Protein AF-A0A2E8E8X9-F1 (afdb_monomer)

Radius of gyration: 25.95 Å; Cα contacts (8 Å, |Δi|>4): 52; chains: 1; bounding box: 85×26×37 Å

Mean predicted aligned error: 13.14 Å

Sequence (82 aa):
MSNSSLDPADKTPRAASTRSPVTDDAVRAVRVLIDAYRLSAESRDIDVILRGILDGLAQLVAYDAAGVYVLGRSSRRVRHWR

Solvent-accessible surface area (backbone atoms only — not comparable to full-atom values): 5437 Å² total; per-residue (Å²): 136,89,80,89,81,79,86,82,72,94,70,71,77,72,75,75,81,75,72,73,77,86,46,73,65,56,55,49,52,53,49,38,50,51,52,38,50,48,39,57,73,74,49,90,50,63,69,62,34,54,48,51,41,51,61,38,47,58,76,75,45,99,57,99,74,72,71,50,78,49,74,47,94,91,41,103,52,74,46,79,50,115

Secondary structure (DSSP, 8-state):
-------------------PPPPHHHHHHHHHHHHHHHHHHH---HHHHHHHHHHHHHTT---S---EEEE-TT-S-EEEE-

pLDDT: mean 77.5, std 16.29, range [35.16, 93.38]

Structure (mmCIF, N/CA/C/O backbone):
data_AF-A0A2E8E8X9-F1
#
_entry.id   AF-A0A2E8E8X9-F1
#
loop_
_atom_site.group_PDB
_atom_site.id
_atom_site.type_symbol
_atom_site.label_atom_id
_atom_site.label_alt_id
_atom_site.label_comp_id
_atom_site.label_asym_id
_atom_site.label_entity_id
_atom_site.label_seq_id
_atom_site.pdbx_PDB_ins_code
_atom_site.Cartn_x
_atom_site.Cartn_y
_atom_site.Cartn_z
_atom_site.occupancy
_atom_site.B_iso_or_equiv
_atom_site.auth_seq_id
_atom_site.auth_comp_id
_atom_site.auth_asym_id
_atom_site.auth_atom_id
_atom_site.pdbx_PDB_model_num
ATOM 1 N N . MET A 1 1 ? 76.525 10.230 -11.174 1.00 41.12 1 MET A N 1
ATOM 2 C CA . MET A 1 1 ? 75.355 11.123 -11.076 1.00 41.12 1 MET A CA 1
ATOM 3 C C . MET A 1 1 ? 74.121 10.256 -11.216 1.00 41.12 1 MET A C 1
ATOM 5 O O . MET A 1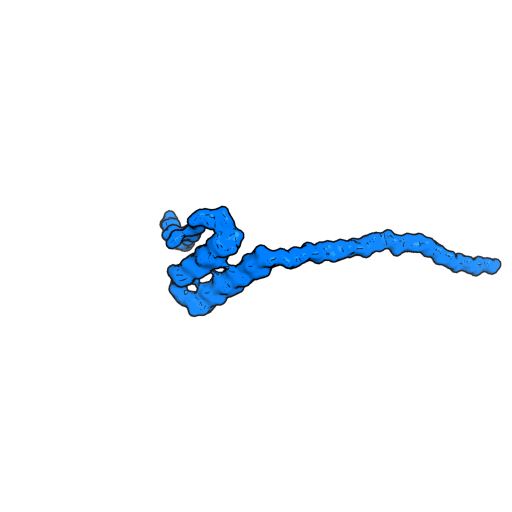 1 ? 73.831 9.793 -12.310 1.00 41.12 1 MET A O 1
ATOM 9 N N . SER A 1 2 ? 73.497 9.934 -10.087 1.00 42.22 2 SER A N 1
ATOM 10 C CA . SER A 1 2 ? 72.219 9.229 -10.033 1.00 42.22 2 SER A CA 1
ATOM 11 C C . SER A 1 2 ? 71.116 10.206 -10.406 1.00 42.22 2 SER A C 1
ATOM 13 O O . SER A 1 2 ? 71.095 11.290 -9.839 1.00 42.22 2 SER A O 1
ATOM 15 N N . ASN A 1 3 ? 70.213 9.821 -11.302 1.00 35.16 3 ASN A N 1
ATOM 16 C CA . ASN A 1 3 ? 68.863 10.373 -11.343 1.00 35.16 3 ASN A CA 1
ATOM 17 C C . ASN A 1 3 ? 67.907 9.237 -11.710 1.00 35.16 3 ASN A C 1
ATOM 19 O O . ASN A 1 3 ? 67.770 8.859 -12.872 1.00 35.16 3 ASN A O 1
ATOM 23 N N . SER A 1 4 ? 67.294 8.677 -10.668 1.00 46.44 4 SER A N 1
ATOM 24 C CA . SER A 1 4 ? 66.081 7.871 -10.739 1.00 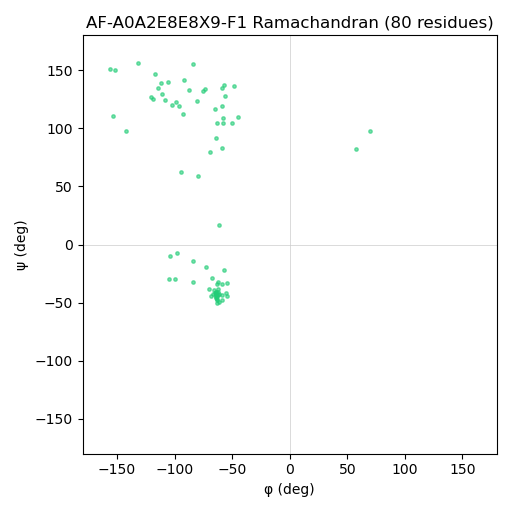46.44 4 SER A CA 1
ATOM 25 C C . SER A 1 4 ? 64.973 8.685 -11.397 1.00 46.44 4 SER A C 1
ATOM 27 O O . SER A 1 4 ? 64.794 9.852 -11.052 1.00 46.44 4 SER A O 1
ATOM 29 N N . SER A 1 5 ? 64.199 8.085 -12.299 1.00 43.09 5 SER A N 1
ATOM 30 C CA . SER A 1 5 ? 62.951 8.703 -12.737 1.00 43.09 5 SER A CA 1
ATOM 31 C C . SER A 1 5 ? 61.940 7.662 -13.210 1.00 43.09 5 SER A C 1
ATOM 33 O O . SER A 1 5 ? 62.109 7.054 -14.262 1.00 43.09 5 SER A O 1
ATOM 35 N N . LEU A 1 6 ? 60.897 7.547 -12.382 1.00 45.44 6 LEU A N 1
ATOM 36 C CA . LEU A 1 6 ? 59.512 7.162 -12.665 1.00 45.44 6 LEU A CA 1
ATOM 37 C C . LEU A 1 6 ? 59.223 5.700 -13.049 1.00 45.44 6 LEU A C 1
ATOM 39 O O . LEU A 1 6 ? 59.269 5.306 -14.211 1.00 45.44 6 LEU A O 1
ATOM 43 N N . ASP A 1 7 ? 58.797 4.948 -12.027 1.00 51.91 7 ASP A N 1
ATOM 44 C CA . ASP A 1 7 ? 58.001 3.725 -12.139 1.00 51.91 7 ASP A CA 1
ATOM 45 C C . ASP A 1 7 ? 56.789 3.922 -13.068 1.00 51.91 7 ASP A C 1
ATOM 47 O O . ASP A 1 7 ? 56.083 4.936 -12.970 1.00 51.91 7 ASP A O 1
ATOM 51 N N . PRO A 1 8 ? 56.491 2.959 -13.957 1.00 47.19 8 PRO A N 1
ATOM 52 C CA . PRO A 1 8 ? 55.331 3.042 -14.812 1.00 47.19 8 PRO A CA 1
ATOM 53 C C . PRO A 1 8 ? 54.088 2.610 -14.034 1.00 4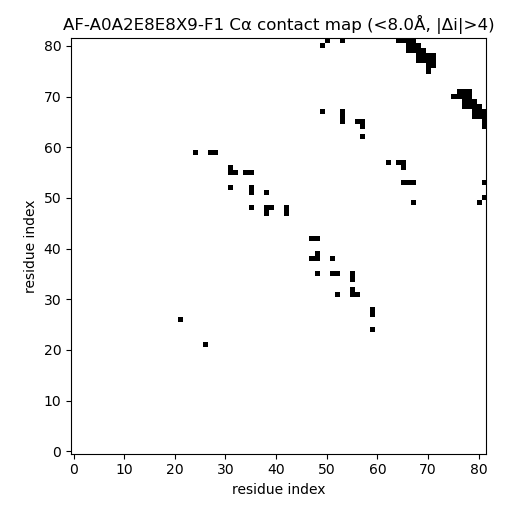7.19 8 PRO A C 1
ATOM 55 O O . PRO A 1 8 ? 53.972 1.480 -13.575 1.00 47.19 8 PRO A O 1
ATOM 58 N N . ALA A 1 9 ? 53.113 3.513 -14.0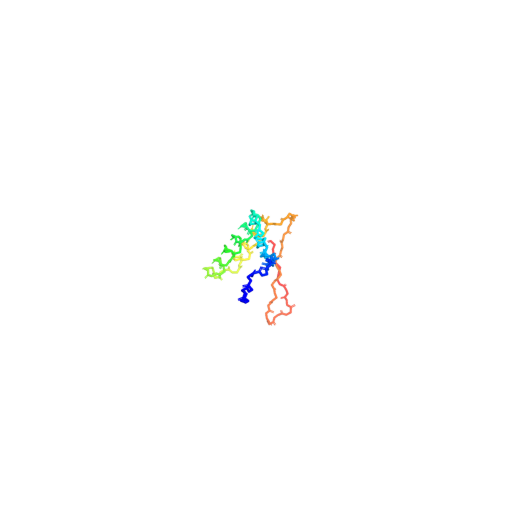09 1.00 49.66 9 ALA A N 1
ATOM 59 C CA . ALA A 1 9 ? 51.696 3.183 -13.981 1.00 49.66 9 ALA A CA 1
ATOM 60 C C . ALA A 1 9 ? 51.234 2.298 -12.808 1.00 49.66 9 ALA A C 1
ATOM 62 O O . ALA A 1 9 ? 50.902 1.123 -12.977 1.00 49.66 9 ALA A O 1
ATOM 63 N N . ASP A 1 10 ? 51.010 2.943 -11.661 1.00 46.25 10 ASP A N 1
ATOM 64 C CA . ASP A 1 10 ? 49.874 2.602 -10.804 1.00 46.25 10 ASP A CA 1
ATOM 65 C C . ASP A 1 10 ? 48.579 2.791 -11.617 1.00 46.25 10 ASP A C 1
ATOM 67 O O . ASP A 1 10 ? 47.947 3.848 -11.650 1.00 46.25 10 ASP A O 1
ATOM 71 N N . LYS A 1 11 ? 48.238 1.766 -12.397 1.00 55.97 11 LYS A N 1
ATOM 72 C CA . LYS A 1 11 ? 46.949 1.614 -13.063 1.00 55.97 11 LYS A CA 1
ATOM 73 C C . LYS A 1 11 ? 46.083 0.763 -12.148 1.00 5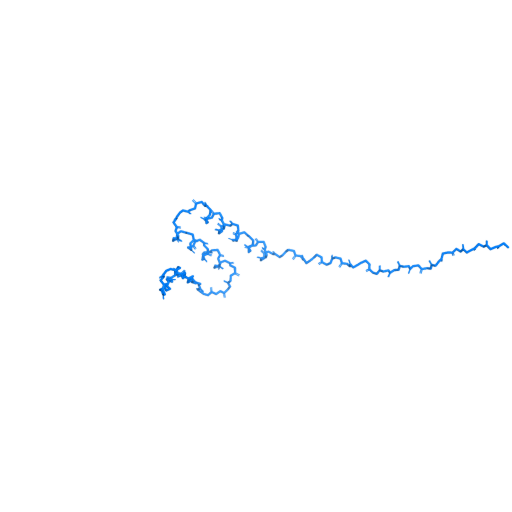5.97 11 LYS A C 1
ATOM 75 O O . LYS A 1 11 ? 45.655 -0.330 -12.510 1.00 55.97 11 LYS A O 1
ATOM 80 N N . THR A 1 12 ? 45.802 1.265 -10.950 1.00 54.69 12 THR A N 1
ATOM 81 C CA . THR A 1 12 ? 44.625 0.797 -10.228 1.00 54.69 12 THR A CA 1
ATOM 82 C C . THR A 1 12 ? 43.427 1.086 -11.140 1.00 54.69 12 THR A C 1
ATOM 84 O O . THR A 1 12 ? 43.214 2.245 -11.515 1.00 54.69 12 THR A O 1
ATOM 87 N N . PRO A 1 13 ? 42.649 0.079 -11.582 1.00 51.94 13 PRO A N 1
ATOM 88 C CA . PRO A 1 13 ? 41.425 0.356 -12.306 1.00 51.94 13 PRO A CA 1
ATOM 89 C C . PRO A 1 13 ? 40.527 1.108 -11.331 1.00 51.94 13 PRO A C 1
ATOM 91 O O . PRO A 1 13 ? 40.006 0.530 -10.379 1.00 51.94 13 PRO A O 1
ATOM 94 N N . ARG A 1 14 ? 40.406 2.425 -11.535 1.00 52.00 14 ARG A N 1
ATOM 95 C CA . ARG A 1 14 ? 39.419 3.275 -10.874 1.00 52.00 14 ARG A CA 1
ATOM 96 C C . ARG A 1 14 ? 38.098 2.555 -11.061 1.00 52.00 14 ARG A C 1
ATOM 98 O O . ARG A 1 14 ? 37.614 2.511 -12.190 1.00 52.00 14 ARG A O 1
ATOM 105 N N . ALA A 1 15 ? 37.608 1.921 -9.992 1.00 57.41 15 ALA A N 1
ATOM 106 C CA . ALA A 1 15 ? 36.400 1.118 -10.009 1.00 57.41 15 ALA A CA 1
ATOM 107 C C . ALA A 1 15 ? 35.354 1.918 -10.776 1.00 57.41 15 ALA A C 1
ATOM 109 O O . ALA A 1 15 ? 34.968 3.010 -10.346 1.00 57.41 15 ALA A O 1
ATOM 110 N N . ALA A 1 16 ? 35.022 1.446 -11.978 1.00 56.31 16 ALA A N 1
ATOM 111 C CA . ALA A 1 16 ? 34.012 2.076 -12.792 1.00 56.31 16 ALA A CA 1
ATOM 112 C C . ALA A 1 16 ? 32.769 2.061 -11.915 1.00 56.31 16 ALA A C 1
ATOM 114 O O . ALA A 1 16 ? 32.256 0.995 -11.583 1.00 56.31 16 ALA A O 1
ATOM 115 N N . SER A 1 17 ? 32.367 3.237 -11.436 1.00 60.97 17 SER A N 1
ATOM 116 C CA . SER A 1 17 ? 31.127 3.388 -10.700 1.00 60.97 17 SER A CA 1
ATOM 117 C C . SER A 1 17 ? 30.035 3.047 -11.699 1.00 60.97 17 SER A C 1
ATOM 119 O O . SER A 1 17 ? 29.609 3.886 -12.491 1.00 60.97 17 SER A O 1
ATOM 121 N N . THR A 1 18 ? 29.646 1.778 -11.726 1.00 56.22 18 THR A N 1
ATOM 122 C CA . THR A 1 18 ? 28.476 1.297 -12.436 1.00 56.22 18 THR A CA 1
ATOM 123 C C . THR A 1 18 ? 27.287 1.860 -11.682 1.00 56.22 18 THR A C 1
ATOM 125 O O . THR A 1 18 ? 26.698 1.199 -10.827 1.00 56.22 18 THR A O 1
ATOM 128 N N . ARG A 1 19 ? 26.973 3.136 -11.934 1.00 59.62 19 ARG A N 1
ATOM 129 C CA . ARG A 1 19 ? 25.663 3.682 -11.601 1.00 59.62 19 ARG A CA 1
ATOM 130 C C . ARG A 1 19 ? 24.670 2.820 -12.358 1.00 59.62 19 ARG A C 1
ATOM 132 O O . ARG A 1 19 ? 24.583 2.914 -13.579 1.00 59.62 19 ARG A O 1
ATOM 139 N N . SER A 1 20 ? 23.990 1.941 -11.629 1.00 65.62 20 SER A N 1
ATOM 140 C CA . SER A 1 20 ? 22.871 1.200 -12.188 1.00 65.62 20 SER A CA 1
ATOM 141 C C . SER A 1 20 ? 21.872 2.232 -12.714 1.00 65.62 20 SER A C 1
ATOM 143 O O . SER A 1 20 ? 21.567 3.182 -11.979 1.00 65.62 20 SER A O 1
ATOM 145 N N . PRO A 1 21 ? 21.429 2.136 -13.977 1.00 76.81 21 PRO A N 1
ATOM 146 C CA . PRO A 1 21 ? 20.477 3.090 -14.516 1.00 76.81 21 PRO A CA 1
ATOM 147 C C . PRO A 1 21 ? 19.209 3.062 -13.662 1.00 76.81 21 PRO A C 1
ATOM 149 O O . PRO A 1 21 ? 18.713 1.997 -13.294 1.00 76.81 21 PRO A O 1
ATOM 152 N N . VAL A 1 22 ? 18.702 4.246 -13.318 1.00 82.06 22 VAL A N 1
ATOM 153 C CA . VAL A 1 22 ? 17.389 4.366 -12.683 1.00 82.06 22 VAL A CA 1
ATOM 154 C C . VAL A 1 22 ? 16.363 3.897 -13.709 1.00 82.06 22 VAL A C 1
ATOM 156 O O . VAL A 1 22 ? 16.257 4.486 -14.782 1.00 82.06 22 VAL A O 1
ATOM 159 N N . THR A 1 23 ? 15.655 2.816 -13.398 1.00 87.44 23 THR A N 1
ATOM 160 C CA . THR A 1 23 ? 14.614 2.262 -14.266 1.00 87.44 23 THR A CA 1
ATOM 161 C C . THR A 1 23 ? 13.288 2.981 -14.038 1.00 87.44 23 THR A C 1
ATOM 163 O O . THR A 1 23 ? 13.033 3.508 -12.951 1.00 87.44 23 THR A O 1
ATOM 166 N N . ASP A 1 24 ? 12.409 2.967 -15.039 1.00 87.19 24 ASP A N 1
ATOM 167 C CA . ASP A 1 24 ? 11.056 3.522 -14.909 1.00 87.19 24 ASP A CA 1
ATOM 168 C C . ASP A 1 24 ? 10.265 2.845 -13.782 1.00 87.19 24 ASP A C 1
ATOM 170 O O . ASP A 1 24 ? 9.510 3.505 -13.067 1.00 87.19 24 ASP A O 1
ATOM 174 N N . ASP A 1 25 ? 10.497 1.549 -13.565 1.00 85.31 25 ASP A N 1
ATOM 175 C CA . ASP A 1 25 ? 9.903 0.791 -12.463 1.00 85.31 25 ASP A CA 1
ATOM 176 C C . ASP A 1 25 ? 10.375 1.305 -11.101 1.00 85.31 25 ASP A C 1
ATOM 178 O O . ASP A 1 25 ? 9.568 1.460 -10.185 1.00 85.31 25 ASP A O 1
ATOM 182 N N . ALA A 1 26 ? 11.662 1.648 -10.968 1.00 86.31 26 ALA A N 1
ATOM 183 C CA . ALA A 1 26 ? 12.190 2.240 -9.743 1.00 86.31 26 ALA A CA 1
ATOM 184 C C . ALA A 1 26 ? 11.574 3.623 -9.481 1.00 86.31 26 ALA A C 1
ATOM 186 O O . ALA A 1 26 ? 11.179 3.921 -8.353 1.00 86.31 26 ALA A O 1
ATOM 187 N N . VAL A 1 27 ? 11.425 4.455 -10.519 1.00 90.25 27 VAL A N 1
ATOM 188 C CA . VAL A 1 27 ? 10.750 5.760 -10.399 1.00 90.25 27 VAL A CA 1
ATOM 189 C C . VAL A 1 27 ? 9.287 5.581 -9.995 1.00 90.25 27 VAL A C 1
ATOM 191 O O . VAL A 1 27 ? 8.797 6.298 -9.120 1.00 90.25 27 VAL A O 1
ATOM 194 N N . ARG A 1 28 ? 8.587 4.618 -10.599 1.00 88.75 28 ARG A N 1
ATOM 195 C CA . ARG A 1 28 ? 7.183 4.321 -10.295 1.00 88.75 28 ARG A CA 1
ATOM 196 C C . ARG A 1 28 ? 7.013 3.829 -8.860 1.00 88.75 28 ARG A C 1
ATOM 198 O O . ARG A 1 28 ? 6.149 4.339 -8.151 1.00 88.75 28 ARG A O 1
ATOM 205 N N . ALA A 1 29 ? 7.875 2.921 -8.409 1.00 88.38 29 ALA A N 1
ATOM 206 C CA . ALA A 1 29 ? 7.859 2.407 -7.042 1.00 88.38 29 ALA A CA 1
ATOM 207 C C . ALA A 1 29 ? 8.088 3.517 -6.006 1.00 88.38 29 ALA A C 1
ATOM 209 O O . ALA A 1 29 ? 7.373 3.593 -5.007 1.00 88.38 29 ALA A O 1
ATOM 210 N N . VAL A 1 30 ? 9.035 4.425 -6.266 1.00 92.44 30 VAL A N 1
ATOM 211 C CA . VAL A 1 30 ? 9.292 5.573 -5.384 1.00 92.44 30 VAL A CA 1
ATOM 212 C C . VAL A 1 30 ? 8.086 6.511 -5.316 1.00 92.44 30 VAL A C 1
ATOM 214 O O . VAL A 1 30 ? 7.752 6.978 -4.230 1.00 92.44 30 VAL A O 1
ATOM 217 N N . ARG A 1 31 ? 7.400 6.771 -6.436 1.00 92.62 31 ARG A N 1
ATOM 218 C CA . ARG A 1 31 ? 6.186 7.609 -6.443 1.00 92.62 31 ARG A CA 1
ATOM 219 C C . ARG A 1 31 ? 5.076 7.006 -5.589 1.00 92.62 31 ARG A C 1
ATOM 221 O O . ARG A 1 31 ? 4.574 7.687 -4.704 1.00 92.62 31 ARG A O 1
ATOM 228 N N . VAL A 1 32 ? 4.785 5.721 -5.783 1.00 90.94 32 VAL A N 1
ATOM 229 C CA . VAL A 1 32 ? 3.797 4.991 -4.973 1.00 90.94 32 VAL A CA 1
ATOM 230 C C . VAL A 1 32 ? 4.129 5.074 -3.482 1.00 90.94 32 VAL A C 1
ATOM 232 O O . VAL A 1 32 ? 3.242 5.313 -2.665 1.00 90.94 32 VAL A O 1
ATOM 235 N N . LEU A 1 33 ? 5.407 4.939 -3.114 1.00 89.88 33 LEU A N 1
ATOM 236 C CA . LEU A 1 33 ? 5.841 5.062 -1.723 1.00 89.88 33 LEU A CA 1
ATOM 237 C C . LEU A 1 33 ? 5.616 6.475 -1.160 1.00 89.88 33 LEU A C 1
ATOM 239 O O . LEU A 1 33 ? 5.161 6.618 -0.025 1.00 89.88 33 LEU A O 1
ATOM 243 N N . ILE A 1 34 ? 5.928 7.516 -1.938 1.00 93.38 34 ILE A N 1
ATOM 244 C CA . ILE A 1 34 ? 5.718 8.915 -1.537 1.00 93.38 34 ILE A CA 1
ATOM 245 C C . ILE A 1 34 ? 4.226 9.207 -1.351 1.00 93.38 34 ILE A C 1
ATOM 247 O O . ILE A 1 34 ? 3.851 9.839 -0.362 1.00 93.38 34 ILE A O 1
ATOM 251 N N . ASP A 1 35 ? 3.379 8.733 -2.261 1.00 91.25 35 ASP A N 1
ATOM 252 C CA . ASP A 1 35 ? 1.932 8.946 -2.195 1.00 91.25 35 ASP A CA 1
ATOM 253 C C . ASP A 1 35 ? 1.316 8.210 -0.997 1.00 91.25 35 ASP A C 1
ATOM 255 O O . ASP A 1 35 ? 0.548 8.801 -0.235 1.00 91.25 35 ASP A O 1
ATOM 259 N N . ALA A 1 36 ? 1.734 6.964 -0.749 1.00 89.38 36 ALA A N 1
ATOM 260 C CA . ALA A 1 36 ? 1.359 6.210 0.446 1.00 89.38 36 ALA A CA 1
ATOM 261 C C . ALA A 1 36 ? 1.778 6.928 1.741 1.00 89.38 36 ALA A C 1
ATOM 263 O O . ALA A 1 36 ? 0.997 7.013 2.692 1.00 89.38 36 ALA A O 1
ATOM 264 N N . TYR A 1 37 ? 2.995 7.481 1.777 1.00 89.94 37 TYR A N 1
ATOM 265 C CA . TYR A 1 37 ? 3.476 8.251 2.922 1.00 89.94 37 TYR A CA 1
ATOM 266 C C . TYR A 1 37 ? 2.633 9.511 3.152 1.00 89.94 37 TYR A C 1
ATOM 268 O O . TYR A 1 37 ? 2.197 9.749 4.279 1.00 89.94 37 TYR A O 1
ATOM 276 N N . ARG A 1 38 ? 2.343 10.285 2.099 1.00 93.25 38 ARG A N 1
ATOM 277 C CA . ARG A 1 38 ? 1.485 11.480 2.188 1.00 93.25 38 ARG A CA 1
ATOM 278 C C . ARG A 1 38 ? 0.092 11.143 2.697 1.00 93.25 38 ARG A C 1
ATOM 280 O O . ARG A 1 38 ? -0.354 11.753 3.663 1.00 93.25 38 ARG A O 1
ATOM 287 N N . LEU A 1 39 ? -0.544 10.115 2.135 1.00 90.81 39 LEU A N 1
ATOM 288 C CA . LEU A 1 39 ? -1.840 9.626 2.610 1.00 90.81 39 LEU A CA 1
ATOM 289 C C . LEU A 1 39 ? -1.800 9.281 4.099 1.00 90.81 39 LEU A C 1
ATOM 291 O O . LEU A 1 39 ? -2.696 9.676 4.840 1.00 90.81 39 LEU A O 1
ATOM 295 N N . SER A 1 40 ? -0.746 8.597 4.550 1.00 86.94 40 SER A N 1
ATOM 296 C CA . SER A 1 40 ? -0.586 8.242 5.964 1.00 86.94 40 SER A CA 1
ATOM 297 C C . SER A 1 40 ? -0.349 9.445 6.884 1.00 86.94 40 SER A C 1
ATOM 299 O O . SER A 1 40 ? -0.715 9.395 8.056 1.00 86.94 40 SER A O 1
ATOM 301 N N . ALA A 1 41 ? 0.256 10.519 6.369 1.00 90.44 41 ALA A N 1
ATOM 302 C CA . ALA A 1 41 ? 0.553 11.729 7.129 1.00 90.44 41 ALA A CA 1
ATOM 303 C C . ALA A 1 41 ? -0.639 12.699 7.189 1.00 90.44 41 ALA A C 1
ATOM 305 O O . ALA A 1 41 ? -0.801 13.419 8.174 1.00 90.44 41 ALA A O 1
ATOM 306 N N . GLU A 1 42 ? -1.462 12.729 6.140 1.00 92.88 42 GLU A N 1
ATOM 307 C CA . GLU A 1 42 ? -2.541 13.707 5.965 1.00 92.88 42 GLU A CA 1
ATOM 308 C C . GLU A 1 42 ? -3.920 13.149 6.353 1.00 92.88 42 GLU A C 1
ATOM 310 O O . GLU A 1 42 ? -4.780 13.897 6.825 1.00 92.88 42 GLU A O 1
ATOM 315 N N . SER A 1 43 ? -4.140 11.839 6.206 1.00 89.19 43 SER A N 1
ATOM 316 C CA . SER A 1 43 ? -5.405 11.192 6.558 1.00 89.19 43 SER A CA 1
ATOM 317 C C . SER A 1 43 ? -5.401 10.670 7.995 1.00 89.19 43 SER A C 1
ATOM 319 O O . SER A 1 43 ? -4.426 10.103 8.481 1.00 89.19 43 SER A O 1
ATOM 321 N N . ARG A 1 44 ? -6.543 10.803 8.678 1.00 90.19 44 ARG A N 1
ATOM 322 C CA . ARG A 1 44 ? -6.825 10.101 9.947 1.00 90.19 44 ARG A CA 1
ATOM 323 C C . ARG A 1 44 ? -7.667 8.843 9.749 1.00 90.19 44 ARG A C 1
ATOM 325 O O . ARG A 1 44 ? -7.893 8.106 10.706 1.00 90.19 44 ARG A O 1
ATOM 332 N N . ASP A 1 45 ? -8.147 8.622 8.531 1.00 90.88 45 ASP A N 1
ATOM 333 C CA . ASP A 1 45 ? -8.976 7.482 8.173 1.00 90.88 45 ASP A CA 1
ATOM 334 C C . ASP A 1 45 ? -8.093 6.341 7.656 1.00 90.88 45 ASP A C 1
ATOM 336 O O . ASP A 1 45 ? -7.476 6.435 6.590 1.00 90.88 45 ASP A O 1
ATOM 340 N N . ILE A 1 46 ? -8.036 5.260 8.436 1.00 87.25 46 ILE A N 1
ATOM 341 C CA . ILE A 1 46 ? -7.250 4.066 8.121 1.00 87.25 46 ILE A CA 1
ATOM 342 C C . ILE A 1 46 ? -7.730 3.385 6.835 1.00 87.25 46 ILE A C 1
ATOM 344 O O . ILE A 1 46 ? -6.904 2.848 6.099 1.00 87.25 46 ILE A O 1
ATOM 348 N N . ASP A 1 47 ? -9.027 3.435 6.525 1.00 89.81 47 ASP A N 1
ATOM 349 C CA . ASP A 1 47 ? -9.570 2.792 5.330 1.00 89.81 47 ASP A CA 1
ATOM 350 C C . ASP A 1 47 ? -9.104 3.526 4.069 1.00 89.81 47 ASP A C 1
ATOM 352 O O . ASP A 1 47 ? -8.739 2.888 3.082 1.00 89.81 47 ASP A O 1
ATOM 356 N N . VAL A 1 48 ? -9.033 4.860 4.123 1.00 89.56 48 VAL A N 1
ATOM 357 C CA . VAL A 1 48 ? -8.490 5.694 3.036 1.00 89.56 48 VAL A CA 1
ATOM 358 C C . VAL A 1 48 ? -7.003 5.410 2.823 1.00 89.56 48 VAL A C 1
ATOM 360 O O . VAL A 1 48 ? -6.565 5.240 1.686 1.00 89.56 48 VAL A O 1
ATOM 363 N N . ILE A 1 49 ? -6.232 5.307 3.909 1.00 90.81 49 ILE A N 1
ATOM 364 C CA . ILE A 1 49 ? -4.789 5.029 3.841 1.00 90.81 49 ILE A CA 1
ATOM 365 C C . ILE A 1 49 ? -4.537 3.650 3.221 1.00 90.81 49 ILE A C 1
ATOM 367 O O . ILE A 1 49 ? -3.743 3.522 2.291 1.00 90.81 49 ILE A O 1
ATOM 371 N N . LEU A 1 50 ? -5.218 2.613 3.718 1.00 90.12 50 LEU A N 1
ATOM 372 C CA . LEU A 1 50 ? -5.013 1.237 3.263 1.00 90.12 50 LEU A CA 1
ATOM 373 C C . LEU A 1 50 ? -5.443 1.037 1.807 1.00 90.12 50 LEU A C 1
ATOM 375 O O . LEU A 1 50 ? -4.737 0.354 1.066 1.00 90.12 50 LEU A O 1
ATOM 379 N N . ARG A 1 51 ? -6.549 1.661 1.381 1.00 89.50 51 ARG A N 1
ATOM 380 C CA . ARG A 1 51 ? -6.987 1.630 -0.023 1.00 89.50 51 ARG A CA 1
ATOM 381 C C . ARG A 1 51 ? -5.974 2.295 -0.945 1.00 89.50 51 ARG A C 1
ATOM 383 O O . ARG A 1 51 ? -5.562 1.673 -1.913 1.00 89.50 51 ARG A O 1
ATOM 390 N N . GLY A 1 52 ? -5.488 3.489 -0.604 1.00 89.25 52 GLY A N 1
ATOM 391 C CA . GLY A 1 52 ? -4.490 4.167 -1.437 1.00 89.25 52 GLY A CA 1
ATOM 392 C C . GLY A 1 52 ? -3.164 3.403 -1.544 1.00 89.25 52 GLY A C 1
ATOM 393 O O . GLY A 1 52 ? -2.543 3.390 -2.605 1.00 89.25 52 GLY A O 1
ATOM 394 N N . ILE A 1 53 ? -2.751 2.697 -0.483 1.00 89.19 53 ILE A N 1
ATOM 395 C CA . ILE A 1 53 ? -1.595 1.786 -0.536 1.00 89.19 53 ILE A CA 1
ATOM 396 C C . ILE A 1 53 ? -1.856 0.622 -1.501 1.00 89.19 53 ILE A C 1
ATOM 398 O O . ILE A 1 53 ? -0.986 0.296 -2.309 1.00 89.19 53 ILE A O 1
ATOM 402 N N . LEU A 1 54 ? -3.034 -0.006 -1.431 1.00 90.00 54 LEU A N 1
ATOM 403 C CA . LEU A 1 54 ? -3.411 -1.106 -2.323 1.00 90.00 54 LEU A CA 1
ATOM 404 C C . LEU A 1 54 ? -3.483 -0.657 -3.790 1.00 90.00 54 LEU A C 1
ATOM 406 O O . LEU A 1 54 ? -2.910 -1.327 -4.648 1.00 90.00 54 LEU A O 1
ATOM 410 N N . ASP A 1 55 ? -4.086 0.501 -4.062 1.00 88.81 55 ASP A N 1
ATOM 411 C CA . ASP A 1 55 ? -4.181 1.088 -5.405 1.00 88.81 55 ASP A CA 1
ATOM 412 C C . ASP A 1 55 ? -2.799 1.407 -5.991 1.00 88.81 55 ASP A C 1
ATOM 414 O O . ASP A 1 55 ? -2.554 1.218 -7.184 1.00 88.81 55 ASP A O 1
ATOM 418 N N . GLY A 1 56 ? -1.870 1.876 -5.154 1.00 87.94 56 GLY A N 1
ATOM 419 C CA . GLY A 1 56 ? -0.485 2.109 -5.551 1.00 87.94 56 GLY A CA 1
ATOM 420 C C . GLY A 1 56 ? 0.270 0.808 -5.833 1.00 87.94 56 GLY A C 1
ATOM 421 O O . GLY A 1 56 ? 0.960 0.696 -6.845 1.00 87.94 56 GLY A O 1
ATOM 422 N N . LEU A 1 57 ? 0.115 -0.207 -4.977 1.00 85.81 57 LEU A N 1
ATOM 423 C CA . LEU A 1 57 ? 0.736 -1.519 -5.177 1.00 85.81 57 LEU A CA 1
ATOM 424 C C . LEU A 1 57 ? 0.229 -2.203 -6.450 1.00 85.81 57 LEU A C 1
ATOM 426 O O . LEU A 1 57 ? 1.041 -2.745 -7.196 1.00 85.81 57 LEU A O 1
ATOM 430 N N . ALA A 1 58 ? -1.068 -2.113 -6.750 1.00 86.62 58 ALA A N 1
ATOM 431 C CA . ALA A 1 58 ? -1.654 -2.665 -7.972 1.00 86.62 58 ALA A CA 1
ATOM 432 C C . ALA A 1 58 ? -1.009 -2.113 -9.262 1.00 86.62 58 ALA A C 1
ATOM 434 O O . ALA A 1 58 ? -1.043 -2.766 -10.300 1.00 86.62 58 ALA A O 1
ATOM 435 N N . GLN A 1 59 ? -0.370 -0.940 -9.207 1.00 84.50 59 GLN A N 1
ATOM 436 C CA . GLN A 1 59 ? 0.356 -0.355 -10.343 1.00 84.50 59 GLN A CA 1
ATOM 437 C C . GLN A 1 59 ? 1.793 -0.880 -10.501 1.00 84.50 59 GLN A C 1
ATOM 439 O O . GLN A 1 59 ? 2.430 -0.624 -11.529 1.00 84.50 59 GLN A O 1
ATOM 444 N N . LEU A 1 60 ? 2.330 -1.552 -9.477 1.00 84.81 60 LEU A N 1
ATOM 445 C CA . LEU A 1 60 ? 3.718 -2.023 -9.421 1.00 84.81 60 LEU A CA 1
ATOM 446 C C . LEU A 1 60 ? 3.855 -3.522 -9.652 1.00 84.81 60 LEU A C 1
ATOM 448 O O . LEU A 1 60 ? 4.895 -3.972 -10.129 1.00 84.81 60 LEU A O 1
ATOM 452 N N . VAL A 1 61 ? 2.844 -4.299 -9.280 1.00 82.12 61 VAL A N 1
ATOM 453 C CA . VAL A 1 61 ? 2.899 -5.756 -9.355 1.00 82.12 61 VAL A CA 1
ATOM 454 C C . VAL A 1 61 ? 1.905 -6.301 -10.368 1.00 82.12 61 VAL A C 1
ATOM 456 O O . VAL A 1 61 ? 0.738 -5.931 -10.375 1.00 82.12 61 VAL A O 1
ATOM 459 N N . ALA A 1 62 ? 2.367 -7.244 -11.189 1.00 81.94 62 ALA A N 1
ATOM 460 C CA . ALA A 1 62 ? 1.532 -8.014 -12.105 1.00 81.94 62 ALA A CA 1
ATOM 461 C C . ALA A 1 62 ? 0.804 -9.147 -11.357 1.00 81.94 62 ALA A C 1
ATOM 463 O O . ALA A 1 62 ? 1.007 -10.325 -11.642 1.00 81.94 62 ALA A O 1
ATOM 464 N N . TYR A 1 63 ? 0.009 -8.785 -10.352 1.00 81.38 63 TYR A N 1
ATOM 465 C CA . TYR A 1 63 ? -0.878 -9.707 -9.648 1.00 81.38 63 TYR A CA 1
ATOM 466 C C . TYR A 1 63 ? -2.326 -9.277 -9.849 1.00 81.38 63 TYR A C 1
ATOM 468 O O . TYR A 1 63 ? -2.628 -8.088 -9.888 1.00 81.38 63 TYR A O 1
ATOM 476 N N . ASP A 1 64 ? -3.226 -10.255 -9.910 1.00 80.75 64 ASP A N 1
ATOM 477 C CA . ASP A 1 64 ? -4.655 -10.010 -10.126 1.00 80.75 64 ASP A CA 1
ATOM 478 C C . ASP A 1 64 ? -5.354 -9.416 -8.891 1.00 80.75 64 ASP A C 1
ATOM 480 O O . ASP A 1 64 ? -6.446 -8.860 -8.996 1.00 80.75 64 ASP A O 1
ATOM 484 N N . ALA A 1 65 ? -4.746 -9.551 -7.705 1.00 81.19 65 ALA A N 1
ATOM 485 C CA . ALA A 1 65 ? -5.276 -9.032 -6.450 1.00 81.19 65 ALA A CA 1
ATOM 486 C C . ALA A 1 65 ? -4.175 -8.803 -5.401 1.00 81.19 65 ALA A C 1
ATOM 488 O O . ALA A 1 65 ? -3.185 -9.536 -5.339 1.00 81.19 65 ALA A O 1
ATOM 489 N N . ALA A 1 66 ? -4.404 -7.831 -4.518 1.00 83.75 66 ALA A N 1
ATOM 490 C CA . ALA A 1 66 ? -3.599 -7.571 -3.329 1.00 83.75 66 ALA A CA 1
ATOM 491 C C . ALA A 1 66 ? -4.512 -7.398 -2.105 1.00 83.75 66 ALA A C 1
ATOM 493 O O . ALA A 1 66 ? -5.685 -7.060 -2.234 1.00 83.75 66 ALA A O 1
ATOM 494 N N . GLY A 1 67 ? -3.981 -7.646 -0.908 1.00 87.25 67 GLY A N 1
ATOM 495 C CA . GLY A 1 67 ? -4.712 -7.454 0.342 1.00 87.25 67 GLY A CA 1
ATOM 496 C C . GLY A 1 67 ? -3.770 -7.129 1.494 1.00 87.25 67 GLY A C 1
ATOM 497 O O . GLY A 1 67 ? -2.616 -7.563 1.504 1.00 87.25 67 GLY A O 1
ATOM 498 N N . VAL A 1 68 ? -4.259 -6.363 2.471 1.00 86.81 68 VAL A N 1
ATOM 499 C CA . VAL A 1 68 ? -3.496 -5.989 3.671 1.00 86.81 68 VAL A CA 1
ATOM 500 C C . VAL A 1 68 ? -4.080 -6.671 4.898 1.00 86.81 68 VAL A C 1
ATOM 502 O O . VAL A 1 68 ? -5.277 -6.580 5.179 1.00 86.81 68 VAL A O 1
ATOM 505 N N . TYR A 1 69 ? -3.208 -7.315 5.669 1.00 87.75 69 TYR A N 1
ATOM 506 C CA . TYR A 1 69 ? -3.534 -7.871 6.975 1.00 87.75 69 T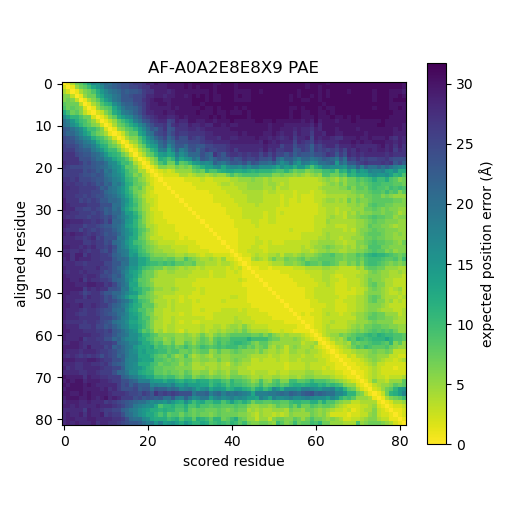YR A CA 1
ATOM 507 C C . TYR A 1 69 ? -3.002 -6.948 8.068 1.00 87.75 69 TYR A C 1
ATOM 509 O O . TYR A 1 69 ? -1.796 -6.731 8.171 1.00 87.75 69 TYR A O 1
ATOM 517 N N . VAL A 1 70 ? -3.895 -6.429 8.909 1.00 86.69 70 VAL A N 1
ATOM 518 C CA . VAL A 1 70 ? -3.521 -5.598 10.058 1.00 86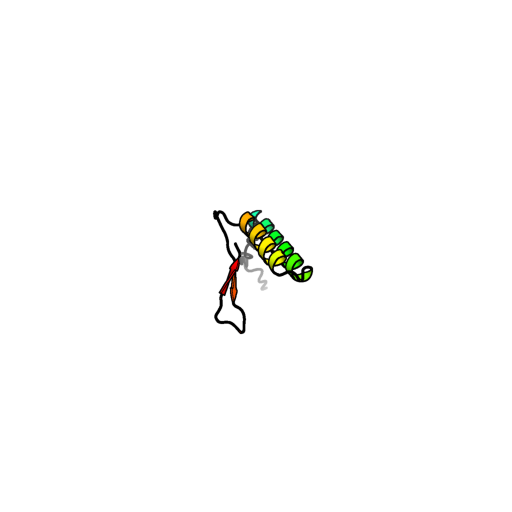.69 70 VAL A CA 1
ATOM 519 C C . VAL A 1 70 ? -3.743 -6.390 11.337 1.00 86.69 70 VAL A C 1
ATOM 521 O O . VAL A 1 70 ? -4.846 -6.875 11.612 1.00 86.69 70 VAL A O 1
ATOM 524 N N . LEU A 1 71 ? -2.683 -6.505 12.135 1.00 86.31 71 LEU A N 1
ATOM 525 C CA . LEU A 1 71 ? -2.728 -7.119 13.453 1.00 86.31 71 LEU A CA 1
ATOM 526 C C . LEU A 1 71 ? -2.887 -6.033 14.522 1.00 86.31 71 LEU A C 1
ATOM 528 O O . LEU A 1 71 ? -2.034 -5.160 14.676 1.00 86.31 71 LEU A O 1
ATOM 532 N N . GLY A 1 72 ? -3.981 -6.092 15.281 1.00 82.62 72 GLY A N 1
ATOM 533 C CA . GLY A 1 72 ? -4.187 -5.192 16.414 1.00 82.62 72 GLY A CA 1
ATOM 534 C C . GLY A 1 72 ? -3.289 -5.567 17.595 1.00 82.62 72 GLY A C 1
ATOM 535 O O . GLY A 1 72 ? -3.246 -6.727 17.992 1.00 82.62 72 GLY A O 1
ATOM 536 N N . ARG A 1 73 ? -2.624 -4.583 18.217 1.00 77.69 73 ARG A N 1
ATOM 537 C CA . ARG A 1 73 ? -1.720 -4.801 19.367 1.00 77.69 73 ARG A CA 1
ATOM 538 C C . ARG A 1 73 ? -2.356 -5.545 20.549 1.00 77.69 73 ARG A C 1
ATOM 540 O O . ARG A 1 73 ? -1.652 -6.275 21.234 1.00 77.69 73 ARG A O 1
ATOM 547 N N . SER A 1 74 ? -3.655 -5.361 20.804 1.00 72.31 74 SER A N 1
ATOM 548 C CA . SER A 1 74 ? -4.339 -5.974 21.958 1.00 72.31 74 SER A CA 1
ATOM 549 C C . SER A 1 74 ? -5.216 -7.175 21.602 1.00 72.31 74 SER A C 1
ATOM 551 O O . SER A 1 74 ? -5.709 -7.869 22.488 1.00 72.31 74 SER A O 1
ATOM 553 N N . SER A 1 75 ? -5.449 -7.421 20.315 1.00 60.22 75 SER A N 1
ATOM 554 C CA . SER A 1 75 ? -6.362 -8.457 19.858 1.00 60.22 75 SER A CA 1
ATOM 555 C C . SER A 1 75 ? -5.592 -9.466 19.028 1.00 60.22 75 SER A C 1
ATOM 557 O O . SER A 1 75 ? -5.060 -9.110 17.983 1.00 60.22 75 SER A O 1
ATOM 559 N N . ARG A 1 76 ? -5.662 -10.753 19.382 1.00 75.19 76 ARG A N 1
ATOM 560 C CA . ARG A 1 76 ? -5.299 -11.875 18.487 1.00 75.19 76 ARG A CA 1
ATOM 561 C C . ARG A 1 76 ? -6.169 -11.948 17.211 1.00 75.19 76 ARG A C 1
ATOM 563 O O . ARG A 1 76 ? -6.248 -12.987 16.569 1.00 75.19 76 ARG A O 1
ATOM 570 N N . ARG A 1 77 ? -6.879 -10.872 16.863 1.00 76.75 77 ARG A N 1
ATOM 571 C CA . ARG A 1 77 ? -7.745 -10.764 15.696 1.00 76.75 77 ARG A CA 1
ATOM 572 C C . ARG A 1 77 ? -6.987 -10.041 14.594 1.00 76.75 77 ARG A C 1
ATOM 574 O O . ARG A 1 77 ? -6.545 -8.907 14.775 1.00 76.75 77 ARG A O 1
ATOM 581 N N . VAL A 1 78 ? -6.872 -10.722 13.464 1.00 84.88 78 VAL A N 1
ATOM 582 C CA . VAL A 1 78 ? -6.380 -10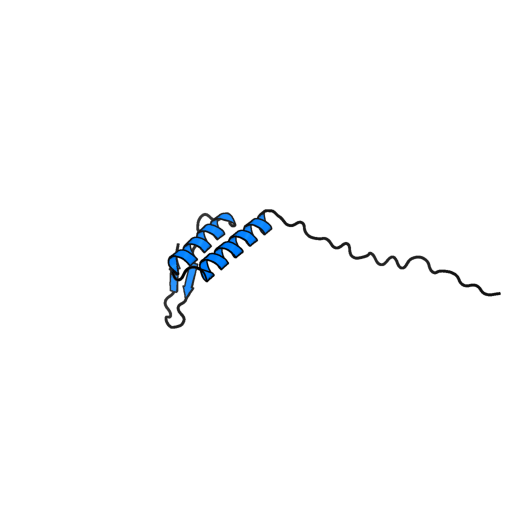.163 12.210 1.00 84.88 78 VAL A CA 1
ATOM 583 C C . VAL A 1 78 ? -7.564 -9.550 11.477 1.00 84.88 78 VAL A C 1
ATOM 585 O O . VAL A 1 78 ? -8.621 -10.174 11.372 1.00 84.88 78 VAL A O 1
ATOM 588 N N . ARG A 1 79 ? -7.394 -8.327 10.982 1.00 85.31 79 ARG A N 1
ATOM 589 C CA . ARG A 1 79 ? -8.34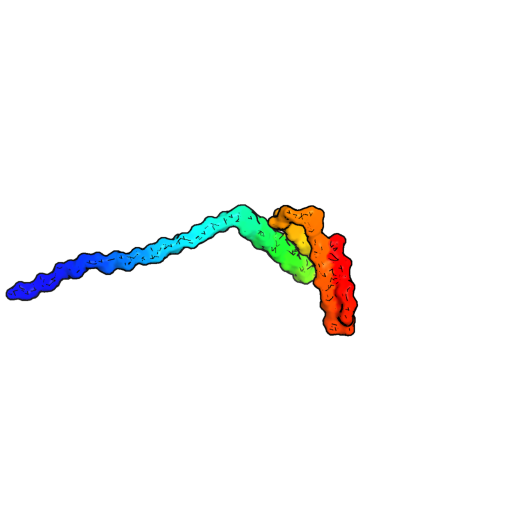4 -7.695 10.066 1.00 85.31 79 ARG A CA 1
ATOM 590 C C . ARG A 1 79 ? -7.747 -7.692 8.664 1.00 85.31 79 ARG A C 1
ATOM 592 O O . ARG A 1 79 ? -6.545 -7.486 8.514 1.00 85.31 79 ARG A O 1
ATOM 599 N N . HIS A 1 80 ? -8.581 -7.951 7.667 1.00 84.88 80 HIS A N 1
ATOM 600 C CA . HIS A 1 80 ? -8.172 -8.080 6.275 1.00 84.88 80 HIS A CA 1
ATOM 601 C C . HIS A 1 80 ? -8.898 -7.039 5.427 1.00 84.88 80 HIS A C 1
ATOM 603 O O . HIS A 1 80 ? -10.126 -6.979 5.471 1.00 84.88 80 HIS A O 1
ATOM 609 N N . TRP A 1 81 ? -8.132 -6.267 4.660 1.00 80.50 81 TRP A N 1
ATOM 610 C CA . TRP A 1 81 ? -8.623 -5.337 3.647 1.00 80.50 81 TRP A CA 1
ATOM 611 C C . TRP A 1 81 ? -8.238 -5.829 2.260 1.00 80.50 81 TRP A C 1
ATOM 613 O O . TRP A 1 81 ? -7.126 -6.324 2.068 1.00 80.50 81 TRP A O 1
ATOM 623 N N . ARG A 1 82 ? -9.180 -5.701 1.331 1.00 78.94 82 ARG A N 1
ATOM 624 C CA . ARG A 1 82 ? -9.084 -6.064 -0.081 1.00 78.94 82 ARG A CA 1
ATOM 625 C C . ARG A 1 82 ? -9.687 -4.936 -0.898 1.00 78.94 82 ARG A C 1
ATOM 627 O O . ARG A 1 82 ? -10.637 -4.311 -0.365 1.00 78.94 82 ARG A O 1
#

Foldseek 3Di:
DDDDDDDDDPPPPPPPPPPPDCDPLNVLLVVLVVQLVCCVVPDPDPLSSQVSNQVSVVVNDPDPGDKDWDDDPVDPDIDIDD